Protein AF-A0A9D8K742-F1 (afdb_monomer)

Mean predicted aligned error: 14.6 Å

pLDDT: mean 79.05, std 12.9, range [49.03, 96.75]

Structure (mmCIF, N/CA/C/O backbone):
data_AF-A0A9D8K742-F1
#
_entry.id   AF-A0A9D8K742-F1
#
loop_
_atom_site.group_PDB
_atom_site.id
_atom_site.type_symbol
_atom_site.label_atom_id
_atom_site.label_alt_id
_atom_site.label_comp_id
_atom_site.label_asym_id
_atom_site.label_entity_id
_atom_site.label_seq_id
_atom_site.pdbx_PDB_ins_code
_atom_site.Cartn_x
_atom_site.Cartn_y
_atom_site.Cartn_z
_atom_site.occupancy
_atom_site.B_iso_or_equiv
_atom_site.auth_seq_id
_atom_site.auth_comp_id
_atom_site.auth_asym_id
_atom_site.auth_atom_id
_atom_site.pdbx_PDB_model_num
ATOM 1 N N . MET A 1 1 ? 8.804 -29.745 -13.884 1.00 49.03 1 MET A N 1
ATOM 2 C CA . MET A 1 1 ? 8.486 -28.338 -13.575 1.00 49.03 1 MET A CA 1
ATOM 3 C C . MET A 1 1 ? 9.785 -27.581 -13.738 1.00 49.03 1 MET A C 1
ATOM 5 O O . MET A 1 1 ? 10.688 -27.797 -12.943 1.00 49.03 1 MET A O 1
ATOM 9 N N . GLU A 1 2 ? 9.947 -26.845 -14.834 1.00 56.94 2 GLU A N 1
ATOM 10 C CA . GLU A 1 2 ? 11.120 -25.985 -15.010 1.00 56.94 2 GLU A CA 1
ATOM 11 C C . GLU A 1 2 ? 11.044 -24.888 -13.944 1.00 56.94 2 GLU A C 1
ATOM 13 O O . GLU A 1 2 ? 10.046 -24.170 -13.866 1.00 56.94 2 GLU A O 1
ATOM 18 N N . ALA A 1 3 ? 12.051 -24.805 -13.075 1.00 64.06 3 ALA A N 1
ATOM 19 C CA . ALA A 1 3 ? 12.213 -23.653 -12.204 1.00 64.06 3 ALA A CA 1
ATOM 20 C C . ALA A 1 3 ? 12.547 -22.470 -13.118 1.00 64.06 3 ALA A C 1
ATOM 22 O O . ALA A 1 3 ? 13.676 -22.350 -13.591 1.00 64.06 3 ALA A O 1
ATOM 23 N N . GLY A 1 4 ? 11.528 -21.677 -13.460 1.00 71.94 4 GLY A N 1
ATOM 24 C CA . GLY A 1 4 ? 11.673 -20.541 -14.360 1.00 71.94 4 GLY A CA 1
ATOM 25 C C . GLY A 1 4 ? 12.767 -19.615 -13.844 1.00 71.94 4 GLY A C 1
ATOM 26 O O . GLY A 1 4 ? 12.710 -19.171 -12.699 1.00 71.94 4 GLY A O 1
ATOM 27 N N . SER A 1 5 ? 13.779 -19.367 -14.676 1.00 81.81 5 SER A N 1
ATOM 28 C CA . SER A 1 5 ? 14.840 -18.414 -14.360 1.00 81.81 5 SER A CA 1
ATOM 29 C C . SER A 1 5 ? 14.204 -17.064 -14.023 1.00 81.81 5 SER A C 1
ATOM 31 O O . SER A 1 5 ? 13.441 -16.516 -14.820 1.00 81.81 5 SER A O 1
ATOM 33 N N . HIS A 1 6 ? 14.455 -16.562 -12.815 1.00 85.00 6 HIS A N 1
ATOM 34 C CA . HIS A 1 6 ? 13.933 -15.271 -12.392 1.00 85.00 6 HIS A CA 1
ATOM 35 C C . HIS A 1 6 ? 14.720 -14.148 -13.073 1.00 85.00 6 HIS A C 1
ATOM 37 O O . HIS A 1 6 ? 15.937 -14.052 -12.914 1.00 85.00 6 HIS A O 1
ATOM 43 N N . ASP A 1 7 ? 14.016 -13.268 -13.785 1.00 92.50 7 ASP A N 1
ATOM 44 C CA . ASP A 1 7 ? 14.586 -12.020 -14.288 1.00 92.50 7 ASP A CA 1
ATOM 45 C C . ASP A 1 7 ? 14.480 -10.929 -13.212 1.00 92.50 7 ASP A C 1
ATOM 47 O O . ASP A 1 7 ? 13.471 -10.231 -13.065 1.00 92.50 7 ASP A O 1
ATOM 51 N N . PHE A 1 8 ? 15.547 -10.801 -12.427 1.00 93.88 8 PHE A N 1
ATOM 52 C CA . PHE A 1 8 ? 15.637 -9.809 -11.359 1.00 93.88 8 PHE A CA 1
ATOM 53 C C . PHE A 1 8 ? 15.745 -8.372 -11.881 1.00 93.88 8 PHE A C 1
ATOM 55 O O . PHE A 1 8 ? 15.365 -7.443 -11.168 1.00 93.88 8 PHE A O 1
ATOM 62 N N . GLU A 1 9 ? 16.230 -8.161 -13.105 1.00 95.19 9 GLU A N 1
ATOM 63 C CA . GLU A 1 9 ? 16.304 -6.821 -13.692 1.00 95.19 9 GLU A CA 1
ATOM 64 C C . GLU A 1 9 ? 14.909 -6.341 -14.096 1.00 95.19 9 GLU A C 1
ATOM 66 O O . GLU A 1 9 ? 14.516 -5.214 -13.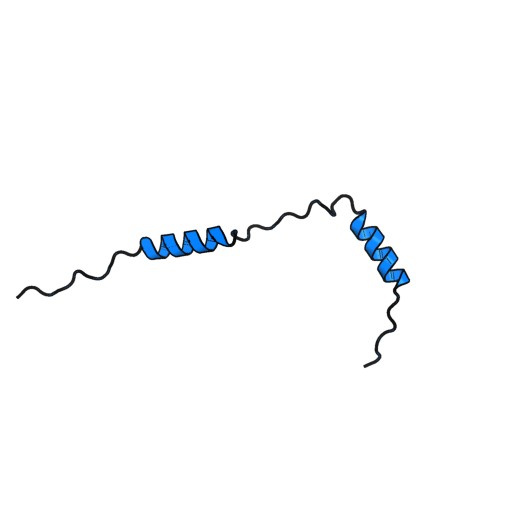773 1.00 95.19 9 GLU A O 1
ATOM 71 N N . ALA A 1 10 ? 14.103 -7.228 -14.686 1.00 93.56 10 ALA A N 1
ATOM 72 C CA . ALA A 1 10 ? 12.688 -6.961 -14.917 1.00 93.56 10 ALA A CA 1
ATOM 73 C C . ALA A 1 10 ? 11.942 -6.683 -13.601 1.00 93.56 10 ALA A C 1
ATOM 75 O O . ALA A 1 10 ? 11.188 -5.708 -13.520 1.00 93.56 10 ALA A O 1
ATOM 76 N N . GLN A 1 11 ? 12.192 -7.478 -12.555 1.00 94.31 11 GLN A N 1
ATOM 77 C CA . GLN A 1 11 ? 11.579 -7.280 -11.240 1.00 94.31 11 GLN A CA 1
ATOM 78 C C . GLN A 1 11 ? 11.928 -5.910 -10.636 1.00 94.31 11 GLN A C 1
ATOM 80 O O . GLN A 1 11 ? 11.030 -5.200 -10.180 1.00 94.31 11 GLN A O 1
ATOM 85 N N . LYS A 1 12 ? 13.207 -5.510 -10.657 1.00 95.81 12 LYS A N 1
ATOM 86 C CA . LYS A 1 12 ? 13.662 -4.201 -10.151 1.00 95.81 12 LYS A CA 1
ATOM 87 C C . LYS A 1 12 ? 12.996 -3.046 -10.889 1.00 95.81 12 LYS A C 1
ATOM 89 O O . LYS A 1 12 ? 12.535 -2.104 -10.246 1.00 95.81 12 LYS A O 1
ATOM 94 N N . ARG A 1 13 ? 12.925 -3.125 -12.222 1.00 96.75 13 ARG A N 1
ATOM 95 C CA . ARG A 1 13 ? 12.284 -2.100 -13.055 1.00 96.75 13 ARG A CA 1
ATOM 96 C C . ARG A 1 13 ? 10.808 -1.940 -12.696 1.00 96.75 13 ARG A C 1
ATOM 98 O O . ARG A 1 13 ? 10.357 -0.819 -12.489 1.00 96.75 13 ARG A O 1
ATOM 105 N N . ILE A 1 14 ? 10.077 -3.048 -12.577 1.00 95.56 14 ILE A N 1
ATOM 106 C CA . ILE A 1 14 ? 8.654 -3.035 -12.208 1.00 95.56 14 ILE A CA 1
ATOM 107 C C . ILE A 1 14 ? 8.468 -2.459 -10.798 1.00 95.56 14 ILE A C 1
ATOM 109 O O . ILE A 1 14 ? 7.606 -1.610 -10.589 1.00 95.56 14 ILE A O 1
ATOM 113 N N . HIS A 1 15 ? 9.312 -2.852 -9.840 1.00 95.44 15 HIS A N 1
ATOM 114 C CA . HIS A 1 15 ? 9.228 -2.353 -8.466 1.00 95.44 15 HIS A CA 1
ATOM 115 C C . HIS A 1 15 ? 9.469 -0.836 -8.376 1.00 95.44 15 HIS A C 1
ATOM 117 O O . HIS A 1 15 ? 8.825 -0.158 -7.580 1.00 95.44 15 HIS A O 1
ATOM 123 N N . GLN A 1 16 ? 10.368 -0.293 -9.205 1.00 94.88 16 GLN A N 1
ATOM 124 C CA . GLN A 1 16 ? 10.576 1.155 -9.306 1.00 94.88 16 GLN A CA 1
ATOM 125 C C . GLN A 1 16 ? 9.372 1.874 -9.917 1.00 94.88 16 GLN A C 1
ATOM 127 O O . GLN A 1 16 ? 9.047 2.961 -9.462 1.00 94.88 16 GLN A O 1
ATOM 132 N N . GLN A 1 17 ? 8.713 1.297 -10.925 1.00 94.88 17 GLN A N 1
ATOM 133 C CA . GLN A 1 17 ? 7.517 1.907 -11.518 1.00 94.88 17 GLN A CA 1
ATOM 134 C C . GLN A 1 17 ? 6.391 2.011 -10.490 1.00 94.88 17 GLN A C 1
ATOM 136 O O . GLN A 1 17 ? 5.857 3.092 -10.296 1.00 94.88 17 GLN A O 1
ATOM 141 N N . ILE A 1 18 ? 6.119 0.915 -9.780 1.00 90.88 18 ILE A N 1
ATOM 142 C CA . ILE A 1 18 ? 5.056 0.841 -8.774 1.00 90.88 18 ILE A CA 1
ATOM 143 C C . IL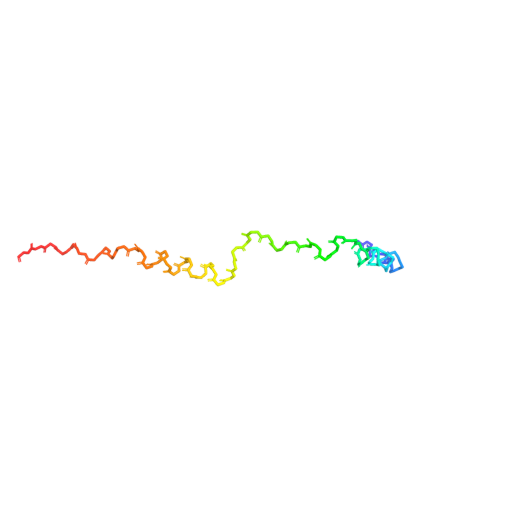E A 1 18 ? 5.291 1.847 -7.636 1.00 90.88 18 ILE A C 1
ATOM 145 O O . ILE A 1 18 ? 4.385 2.582 -7.281 1.00 90.88 18 ILE A O 1
ATOM 149 N N . ARG A 1 19 ? 6.515 1.942 -7.093 1.00 90.50 19 ARG A N 1
ATOM 150 C CA . ARG A 1 19 ? 6.810 2.875 -5.985 1.00 90.50 19 ARG A CA 1
ATOM 151 C C . ARG A 1 19 ? 6.764 4.356 -6.353 1.00 90.50 19 ARG A C 1
ATOM 153 O O . ARG A 1 19 ? 6.748 5.184 -5.452 1.00 90.50 19 ARG A O 1
ATOM 160 N N . ASN A 1 20 ? 6.868 4.682 -7.636 1.00 90.31 20 ASN A N 1
ATOM 161 C CA . ASN A 1 20 ? 6.814 6.062 -8.111 1.00 90.31 20 ASN A CA 1
ATOM 162 C C . ASN A 1 20 ? 5.445 6.393 -8.721 1.00 90.31 20 ASN A C 1
ATOM 164 O O . ASN A 1 20 ? 5.316 7.446 -9.348 1.00 90.31 20 ASN A O 1
ATOM 168 N N . ASP A 1 21 ? 4.460 5.498 -8.595 1.00 94.12 21 ASP A N 1
ATOM 169 C CA . ASP A 1 21 ? 3.105 5.784 -9.044 1.00 94.12 21 ASP A CA 1
ATOM 170 C C . ASP A 1 21 ? 2.497 6.897 -8.167 1.00 94.12 21 ASP A C 1
ATOM 172 O O . ASP A 1 21 ? 2.616 6.823 -6.939 1.00 94.12 21 ASP A O 1
ATOM 176 N N . PRO A 1 22 ? 1.899 7.952 -8.756 1.00 90.75 22 PRO A N 1
ATOM 177 C CA . PRO A 1 22 ? 1.211 8.999 -8.007 1.00 90.75 22 PRO A CA 1
ATOM 178 C C . PRO A 1 22 ? 0.157 8.492 -7.020 1.00 90.75 22 PRO A C 1
ATOM 180 O O . PRO A 1 22 ? -0.055 9.162 -6.014 1.00 90.75 22 PRO A O 1
ATOM 183 N N . ASP A 1 23 ? -0.475 7.348 -7.300 1.00 88.25 23 ASP A N 1
ATOM 184 C CA . ASP A 1 23 ? -1.521 6.755 -6.459 1.00 88.25 23 ASP A CA 1
ATOM 185 C C . ASP A 1 23 ? -1.001 5.693 -5.474 1.00 88.25 23 ASP A C 1
ATOM 187 O O . ASP A 1 23 ? -1.778 5.082 -4.736 1.00 88.25 23 ASP A O 1
ATOM 191 N N . TYR A 1 24 ? 0.319 5.475 -5.420 1.00 83.62 24 TYR A N 1
ATOM 192 C CA . TYR A 1 24 ? 0.912 4.402 -4.621 1.00 83.62 24 TYR A CA 1
ATOM 193 C C . TYR A 1 24 ? 0.604 4.536 -3.119 1.00 83.62 24 TYR A C 1
ATOM 195 O O . TYR A 1 24 ? 0.412 3.530 -2.433 1.00 83.62 24 TYR A O 1
ATOM 203 N N . ASP A 1 25 ? 0.518 5.775 -2.624 1.00 84.19 25 ASP A N 1
ATOM 204 C CA . ASP A 1 25 ? 0.186 6.093 -1.230 1.00 84.19 25 ASP A CA 1
ATOM 205 C C . ASP A 1 25 ? -1.321 6.346 -1.010 1.00 84.19 25 ASP A C 1
ATOM 207 O O . ASP A 1 25 ? -1.755 6.497 0.134 1.00 84.19 25 ASP A O 1
ATOM 211 N N . ASP A 1 26 ? -2.132 6.330 -2.073 1.00 87.44 26 ASP A N 1
ATOM 212 C CA . ASP A 1 26 ? -3.577 6.606 -2.041 1.00 87.44 26 ASP A CA 1
ATOM 213 C C . ASP A 1 26 ? -4.420 5.349 -1.738 1.00 87.44 26 ASP A C 1
ATOM 215 O O . ASP A 1 26 ? -5.644 5.341 -1.885 1.00 87.44 26 ASP A O 1
ATOM 219 N N . TRP A 1 27 ? -3.789 4.257 -1.291 1.00 85.00 27 TRP A N 1
ATOM 220 C CA . TRP A 1 27 ? -4.493 3.057 -0.841 1.00 85.00 27 TRP A CA 1
ATOM 221 C C . TRP A 1 27 ? -5.399 3.339 0.372 1.00 85.00 27 TRP A C 1
ATOM 223 O O . TRP A 1 27 ? -4.955 3.633 1.482 1.00 85.00 27 TRP A O 1
ATOM 233 N N . GLU A 1 28 ? -6.707 3.199 0.180 1.00 81.50 28 GLU A N 1
ATOM 234 C CA . GLU A 1 28 ? -7.665 3.263 1.279 1.00 81.50 28 GLU A CA 1
ATOM 235 C C . GL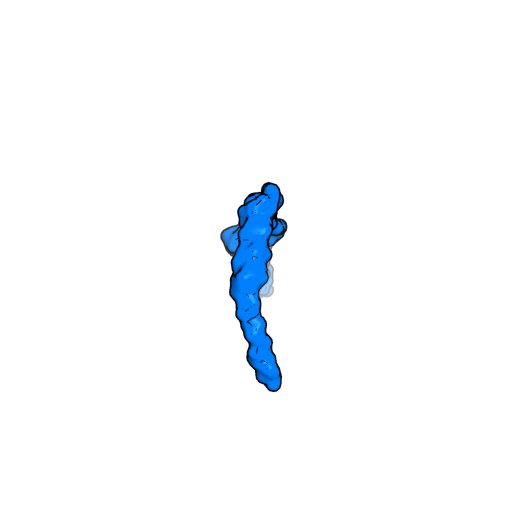U A 1 28 ? -7.770 1.896 1.966 1.00 81.50 28 GLU A C 1
ATOM 237 O O . GLU A 1 28 ? -7.995 0.865 1.324 1.00 81.50 28 GLU A O 1
ATOM 242 N N . TYR A 1 29 ? -7.643 1.870 3.297 1.00 75.19 29 TYR A N 1
ATOM 243 C CA . TYR A 1 29 ? -8.080 0.708 4.069 1.00 75.19 29 TYR A CA 1
ATOM 244 C C . TYR A 1 29 ? -9.601 0.595 3.895 1.00 75.19 29 TYR A C 1
ATOM 246 O O . TYR A 1 29 ? -10.327 1.534 4.220 1.00 75.19 29 TYR A O 1
ATOM 254 N N . GLY A 1 30 ? -10.070 -0.514 3.313 1.00 80.44 30 GLY A N 1
ATOM 255 C CA . GLY A 1 30 ? -11.481 -0.716 2.973 1.00 80.44 30 GLY A CA 1
ATOM 256 C C . GLY A 1 30 ? -12.420 -0.672 4.187 1.00 80.44 30 GLY A C 1
ATOM 257 O O . GLY A 1 30 ? -12.000 -0.502 5.327 1.00 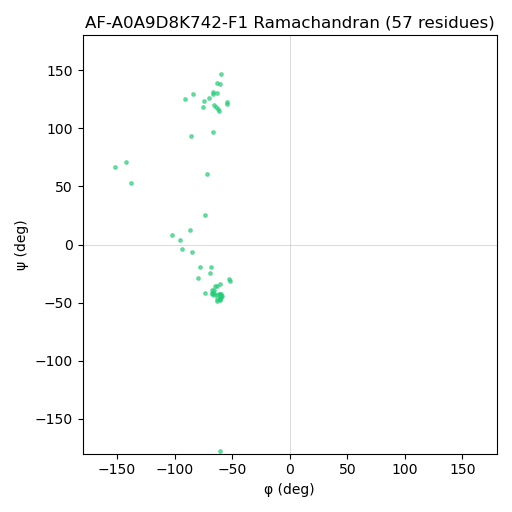80.44 30 GLY A O 1
ATOM 258 N N . THR A 1 31 ? -13.720 -0.891 3.970 1.00 76.75 31 THR A N 1
ATOM 259 C CA . THR A 1 31 ? -14.755 -0.838 5.027 1.00 76.75 31 THR A CA 1
ATOM 260 C C . THR A 1 31 ? -14.729 -2.036 5.989 1.00 76.75 31 THR A C 1
ATOM 262 O O . THR A 1 31 ? -15.769 -2.415 6.536 1.00 76.75 31 THR A O 1
ATOM 265 N N . GLU A 1 32 ? -13.583 -2.697 6.148 1.00 81.88 32 GLU A N 1
ATOM 266 C CA . GLU A 1 32 ? -13.438 -3.749 7.145 1.00 81.88 32 GLU A CA 1
ATOM 267 C C . GLU A 1 32 ? -13.538 -3.118 8.539 1.00 81.88 32 GLU A C 1
ATOM 269 O O . GLU A 1 32 ? -12.862 -2.122 8.811 1.00 81.88 32 GLU A O 1
ATOM 274 N N . PRO A 1 33 ? -14.384 -3.662 9.432 1.00 79.00 33 PRO A N 1
ATOM 275 C CA . PRO A 1 33 ? -14.484 -3.145 10.785 1.00 79.00 33 PRO A CA 1
ATOM 276 C C . PRO A 1 33 ? -13.127 -3.275 11.465 1.00 79.00 33 PRO A C 1
ATOM 278 O O . PRO A 1 33 ? -12.465 -4.316 11.365 1.00 79.00 33 PRO A O 1
ATOM 281 N N . LEU A 1 34 ? -12.728 -2.246 12.210 1.00 80.06 34 LEU A N 1
ATOM 282 C CA . LEU A 1 34 ? -11.476 -2.321 12.951 1.00 80.06 34 LEU A CA 1
ATOM 283 C C . LEU A 1 34 ? -11.547 -3.508 13.930 1.00 80.06 34 LEU A C 1
ATOM 285 O O . LEU A 1 34 ? -12.616 -3.786 14.487 1.00 80.06 34 LEU A O 1
ATOM 289 N N . PRO A 1 35 ? -10.429 -4.201 14.217 1.00 75.06 35 PRO A N 1
ATOM 290 C CA . PRO A 1 35 ? -10.445 -5.374 15.095 1.00 75.06 35 PRO A CA 1
ATOM 291 C C . PRO A 1 35 ? -11.136 -5.132 16.451 1.00 75.06 35 PRO A C 1
ATOM 293 O O . PRO A 1 35 ? -11.775 -6.026 17.006 1.00 75.06 35 PRO A O 1
ATOM 296 N N . HIS A 1 36 ? -11.061 -3.904 16.976 1.00 74.56 36 HIS A N 1
ATOM 297 C CA . HIS A 1 36 ? -11.739 -3.516 18.212 1.00 74.56 36 HIS A CA 1
ATOM 298 C C . HIS A 1 36 ? -13.237 -3.210 18.027 1.00 74.56 36 HIS A C 1
ATOM 300 O O . HIS A 1 36 ? -14.015 -3.438 18.952 1.00 74.56 36 HIS A O 1
ATOM 306 N N . GLU A 1 37 ? -13.670 -2.745 16.854 1.00 78.56 37 GLU A N 1
ATOM 307 C CA . GLU A 1 37 ? -15.084 -2.509 16.534 1.00 78.56 37 GLU A CA 1
ATOM 308 C C . GLU A 1 37 ? -15.851 -3.825 16.453 1.00 78.56 37 GLU A C 1
ATOM 310 O O . GLU A 1 37 ? -16.932 -3.937 17.031 1.00 78.56 37 GLU A O 1
ATOM 315 N N . ALA A 1 38 ? -15.256 -4.848 15.832 1.00 80.25 38 ALA A N 1
ATOM 316 C CA . ALA A 1 38 ? -15.832 -6.188 15.778 1.00 80.25 38 ALA A CA 1
ATOM 317 C C . ALA A 1 38 ? -16.030 -6.773 17.189 1.00 80.25 38 ALA A C 1
ATOM 319 O O . ALA A 1 38 ? -17.093 -7.314 17.505 1.00 80.25 38 ALA A O 1
ATOM 320 N N . TRP A 1 39 ? -15.041 -6.599 18.074 1.00 72.50 39 TRP A N 1
ATOM 321 C CA . TRP A 1 39 ? -15.130 -7.059 19.462 1.00 72.50 39 TRP A CA 1
ATOM 322 C C . TRP A 1 39 ? -16.181 -6.291 20.279 1.00 72.50 39 TRP A C 1
ATOM 324 O O . TRP A 1 39 ? -16.964 -6.900 21.014 1.00 72.50 39 TRP A O 1
ATOM 334 N N . ILE A 1 40 ? -16.252 -4.963 20.136 1.00 83.19 40 ILE A N 1
ATOM 335 C CA . ILE A 1 40 ? -17.260 -4.135 20.817 1.00 83.19 40 ILE A CA 1
ATOM 336 C C . ILE A 1 40 ? -18.669 -4.458 20.304 1.00 83.19 40 ILE A C 1
ATOM 338 O O . ILE A 1 40 ? -19.596 -4.560 21.111 1.00 83.19 40 ILE A O 1
ATOM 342 N N . ALA A 1 41 ? -18.843 -4.649 18.995 1.00 82.06 41 ALA A N 1
ATOM 343 C CA . ALA A 1 41 ? -20.118 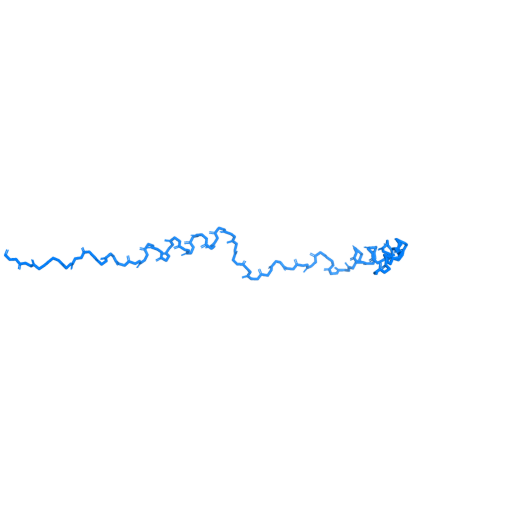-5.027 18.392 1.00 82.06 41 ALA A CA 1
ATOM 344 C C . ALA A 1 41 ? -20.587 -6.400 18.890 1.00 82.06 41 ALA A C 1
ATOM 346 O O . ALA A 1 41 ? -21.725 -6.525 19.342 1.00 82.06 41 ALA A O 1
ATOM 347 N N . ALA A 1 42 ? -19.696 -7.397 18.912 1.00 81.56 42 ALA A N 1
ATOM 348 C CA . ALA A 1 42 ? -19.992 -8.722 19.454 1.00 81.56 42 ALA A CA 1
ATOM 349 C C . ALA A 1 42 ? -20.378 -8.660 20.941 1.00 81.56 42 ALA A C 1
ATOM 351 O O . ALA A 1 42 ? -21.361 -9.271 21.362 1.00 81.56 42 ALA A O 1
ATOM 352 N N . ARG A 1 43 ? -19.659 -7.863 21.741 1.00 83.62 43 ARG A N 1
ATOM 353 C CA . ARG A 1 43 ? -19.971 -7.666 23.163 1.00 83.62 43 ARG A CA 1
ATOM 354 C C . ARG A 1 43 ? -21.306 -6.949 23.380 1.00 83.62 43 ARG A C 1
ATOM 356 O O . ARG A 1 43 ? -22.037 -7.310 24.299 1.00 83.62 43 ARG A O 1
ATOM 363 N N . ARG A 1 44 ? -21.639 -5.951 22.555 1.00 83.06 44 ARG A N 1
ATOM 364 C CA . ARG A 1 44 ? -22.946 -5.270 22.593 1.00 83.06 44 ARG A CA 1
ATOM 365 C C . ARG A 1 44 ? -24.081 -6.213 22.207 1.00 83.06 44 ARG A C 1
ATOM 367 O O . ARG A 1 44 ? -25.096 -6.221 22.892 1.00 83.06 44 ARG A O 1
ATOM 374 N N . ALA A 1 45 ? -23.891 -7.025 21.170 1.00 82.38 45 ALA A N 1
ATOM 375 C CA . ALA A 1 45 ? -24.864 -8.033 20.761 1.00 82.38 45 ALA A CA 1
ATOM 376 C C . ALA A 1 45 ? -25.103 -9.069 21.872 1.00 82.38 45 ALA A C 1
ATOM 378 O O . ALA A 1 45 ? -26.247 -9.380 22.181 1.00 82.38 45 ALA A O 1
ATOM 379 N N . ALA A 1 46 ? -24.040 -9.531 22.538 1.00 80.50 46 ALA A N 1
ATOM 380 C CA . ALA A 1 46 ? -24.152 -10.444 23.675 1.00 80.50 46 ALA A CA 1
ATOM 381 C C . ALA A 1 46 ? -24.868 -9.816 24.889 1.00 80.50 46 ALA A C 1
ATOM 383 O O . ALA A 1 46 ? -25.617 -10.501 25.577 1.00 80.50 46 ALA A O 1
ATOM 384 N N . ALA A 1 47 ? -24.667 -8.518 25.146 1.00 78.75 47 ALA A N 1
ATOM 385 C CA . ALA A 1 47 ? -25.301 -7.801 26.257 1.00 78.75 47 ALA A CA 1
ATOM 386 C C . ALA A 1 47 ? -26.772 -7.416 26.003 1.00 78.75 47 ALA A C 1
ATOM 388 O O . ALA A 1 47 ? -27.492 -7.120 26.952 1.00 78.75 47 ALA A O 1
ATOM 389 N N . ALA A 1 48 ? -27.211 -7.389 24.742 1.00 76.94 48 ALA A N 1
ATOM 390 C CA . ALA A 1 48 ? -28.574 -7.023 24.357 1.00 76.94 48 ALA A CA 1
ATOM 391 C C . ALA A 1 48 ? -29.570 -8.195 24.418 1.00 76.94 48 ALA A C 1
ATOM 393 O O . ALA A 1 48 ? -30.767 -7.976 24.237 1.00 76.94 48 ALA A O 1
ATOM 394 N N . GLN A 1 49 ? -29.105 -9.421 24.680 1.00 63.59 49 GLN A N 1
ATOM 395 C CA . GLN A 1 49 ? -29.989 -10.574 24.818 1.0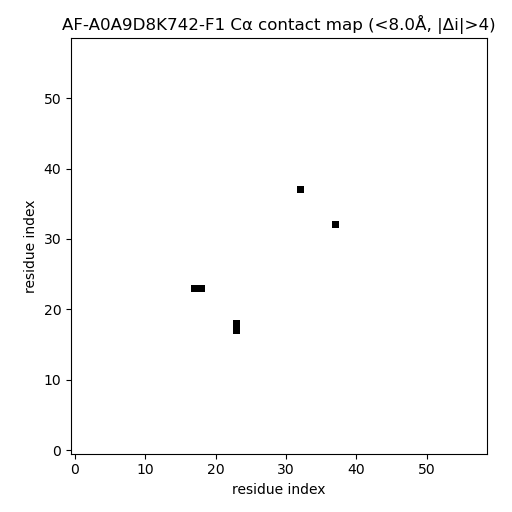0 63.59 49 GLN A CA 1
ATOM 396 C C . GLN A 1 49 ? -30.706 -10.517 26.177 1.00 63.59 49 GLN A C 1
ATOM 398 O O . GLN A 1 49 ? -30.034 -10.555 27.213 1.00 63.59 49 GLN A O 1
ATOM 403 N N . PRO A 1 50 ? -32.050 -10.435 26.220 1.00 62.16 50 PRO A N 1
ATOM 404 C CA . PRO A 1 50 ? -32.773 -10.597 27.472 1.00 62.16 50 PRO A CA 1
ATOM 405 C C . PRO A 1 50 ? -32.531 -12.019 27.985 1.00 62.16 50 PRO A C 1
ATOM 407 O O . PRO A 1 50 ? -32.661 -12.987 27.236 1.00 62.16 50 PRO A O 1
ATOM 410 N N . SER A 1 51 ? -32.148 -12.154 29.256 1.00 63.72 51 SER A N 1
ATOM 411 C CA . SER A 1 51 ? -31.971 -13.470 29.861 1.00 63.72 51 SER A CA 1
ATOM 412 C C . SER A 1 51 ? -33.310 -14.205 29.854 1.00 63.72 51 SER A C 1
ATOM 414 O O . SER A 1 51 ? -34.252 -13.786 30.531 1.00 63.72 51 SER A O 1
ATOM 416 N N . GLU A 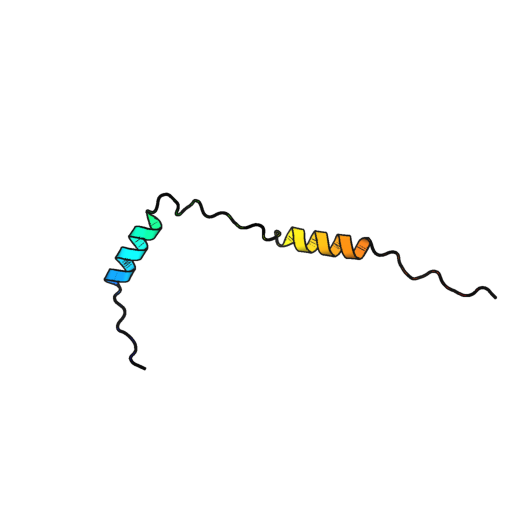1 52 ? -33.383 -15.317 29.133 1.00 57.75 52 GLU A N 1
ATOM 417 C CA . GLU A 1 52 ? -34.474 -16.291 29.184 1.00 57.75 52 GLU A CA 1
ATOM 418 C C . GLU A 1 52 ? -34.413 -17.068 30.514 1.00 57.75 52 GLU A C 1
ATOM 420 O O . GLU A 1 52 ? -34.166 -18.266 30.575 1.00 57.75 52 GLU A O 1
ATOM 425 N N . ALA A 1 53 ? -34.532 -16.342 31.624 1.00 58.16 53 ALA A N 1
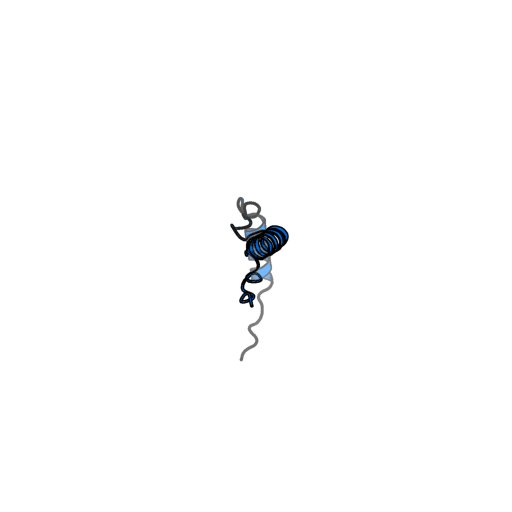ATOM 426 C CA . ALA A 1 53 ? -34.445 -16.858 32.984 1.00 58.16 53 ALA A CA 1
ATOM 427 C C . ALA A 1 53 ? -35.529 -16.201 33.847 1.00 58.16 53 ALA A C 1
ATOM 429 O O . ALA A 1 53 ? -35.262 -15.605 34.885 1.00 58.16 53 ALA A O 1
ATOM 430 N N . SER A 1 54 ? -36.778 -16.270 33.389 1.00 59.88 54 SER A N 1
ATOM 431 C CA . SER A 1 54 ? -37.946 -16.035 34.240 1.00 59.88 54 SER A CA 1
ATOM 432 C C . SER A 1 54 ? -39.143 -16.814 33.698 1.00 59.88 54 SER A C 1
ATOM 434 O O . SER A 1 54 ? -40.101 -16.264 33.170 1.00 59.88 54 SER A O 1
ATOM 436 N N . ALA A 1 55 ? -39.046 -18.137 33.772 1.00 59.00 55 ALA A N 1
ATOM 437 C CA . ALA A 1 55 ? -40.187 -19.035 33.656 1.00 59.00 55 ALA A CA 1
ATOM 438 C C . ALA A 1 55 ? -39.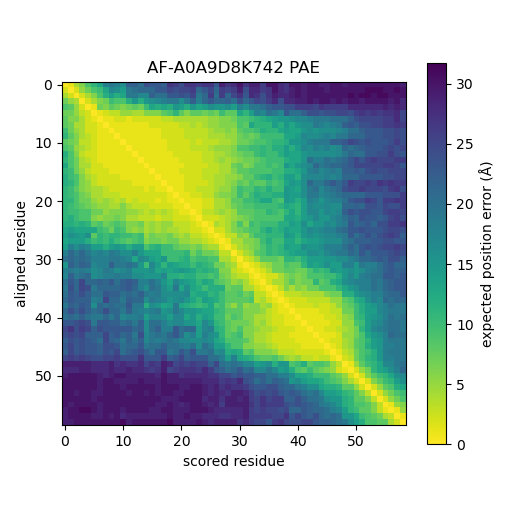979 -20.185 34.649 1.00 59.00 55 ALA A C 1
ATOM 440 O O . ALA A 1 55 ? -39.647 -21.306 34.275 1.00 59.00 55 ALA A O 1
ATOM 441 N N . ALA A 1 56 ? -40.104 -19.879 35.940 1.00 58.53 56 ALA A N 1
ATOM 442 C CA . ALA A 1 56 ? -40.377 -20.902 36.942 1.00 58.53 56 ALA A CA 1
ATOM 443 C C . ALA A 1 56 ? -41.907 -20.996 37.081 1.00 58.53 56 ALA A C 1
ATOM 445 O O . ALA A 1 56 ? -42.537 -19.956 37.287 1.00 58.53 56 ALA A O 1
ATOM 446 N N . PRO A 1 57 ? -42.527 -22.180 36.931 1.00 60.44 57 PRO A N 1
ATOM 447 C CA . PRO A 1 57 ? -43.950 -22.328 37.188 1.00 60.44 57 PRO A CA 1
ATOM 448 C C . PRO A 1 57 ? -44.195 -22.201 38.696 1.00 60.44 57 PRO A C 1
ATOM 450 O O . PRO A 1 57 ? -43.560 -22.878 39.503 1.00 60.44 57 PRO A O 1
ATOM 453 N N . GLU A 1 58 ? -45.091 -21.289 39.053 1.00 50.69 58 GLU A N 1
ATOM 454 C CA . GLU A 1 58 ? -45.590 -21.068 40.409 1.00 50.69 58 GLU A CA 1
ATOM 455 C C . GLU A 1 58 ? -46.331 -22.331 40.906 1.00 50.69 58 GLU A C 1
ATOM 457 O O . GLU A 1 58 ? -47.037 -22.991 40.136 1.00 50.69 58 GLU A O 1
ATOM 462 N N . SER A 1 59 ? -46.144 -22.715 42.172 1.00 65.88 59 SER A N 1
ATOM 463 C CA . SER A 1 59 ? -46.920 -23.753 42.876 1.00 65.88 59 SER A CA 1
ATOM 464 C C . SER A 1 59 ? -47.095 -23.376 44.336 1.00 65.88 59 SER A C 1
ATOM 466 O O . SER A 1 59 ? -46.111 -22.865 44.919 1.00 65.88 59 SER A O 1
#

Solvent-accessible surface area (backbone atoms only — not comparable to full-atom values): 4065 Å² total; per-residue (Å²): 133,82,81,73,83,79,60,62,68,62,49,52,54,53,54,54,52,53,73,66,39,91,62,62,84,67,72,72,84,66,94,68,71,52,79,65,52,53,52,51,49,53,52,50,56,63,68,67,57,78,78,94,76,84,82,76,87,87,130

Foldseek 3Di:
DPPPDDDVVVVVVVVVVLVPDPCNVVDDPDPDQDPVRVVVVVVVVVVPDDPPPPDDDDD

Sequence (59 aa):
MEAGSHDFEAQKRIHQQIRNDPDYDDWEYGTEPLPHEAWIAARRAAAAQPSEASAAPES

Radius of gyration: 27.45 Å; Cα contacts (8 Å, |Δi|>4): 3; chains: 1; bounding box: 63×37×58 Å

Secondary structure (DSSP, 8-state):
---PPP-HHHHHHHHHHHHT-TTTT-----SPPPHHHHHHHHHHHHHTSPP----PPP-